Protein AF-A0A2K3LRT1-F1 (afdb_monomer)

Solvent-accessible surface area (backbone atoms only — not comparable to full-atom values): 10520 Å² total; per-residue (Å²): 137,84,82,77,76,70,97,59,92,71,83,80,50,73,68,57,49,50,62,68,45,43,67,58,52,55,54,30,53,80,69,75,42,9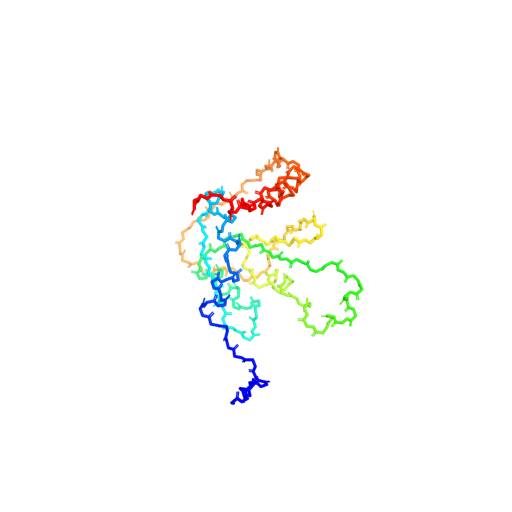2,79,84,88,84,86,86,88,65,93,52,62,43,57,56,53,35,52,53,31,61,81,65,68,54,45,75,46,79,44,84,44,90,84,54,75,83,55,37,81,81,36,69,87,76,70,78,39,55,73,64,44,32,38,48,55,27,31,54,82,28,40,40,34,39,39,36,96,94,41,78,45,83,41,77,20,70,18,61,77,72,84,79,76,85,79,81,93,76,88,82,75,90,76,87,76,78,80,91,69,60,70,65,59,56,53,51,51,56,58,52,57,68,68,73,77,80,78,80,81,84,87,83,88,84,134

Mean predicted 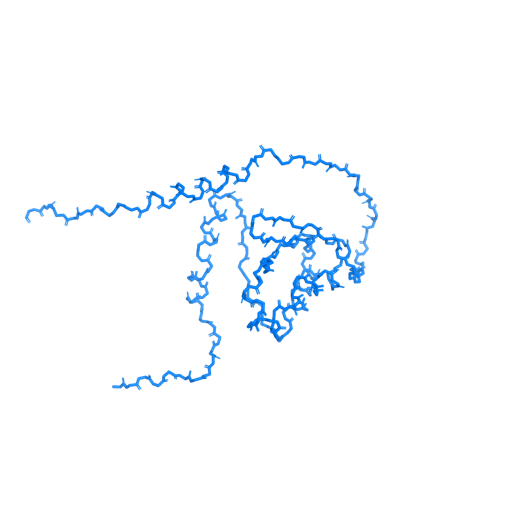aligned error: 16.05 Å

InterPro domains:
  IPR051348 U-box domain-containing ubiquitin ligases [PTHR45647] (5-133)

Radius of gyration: 21.47 Å; Cα contacts (8 Å, |Δi|>4): 119; chains: 1; bounding box: 54×38×71 Å

Organism: Trifolium pratense (NCBI:txid57577)

Structure (mmCIF, N/CA/C/O backbone):
data_AF-A0A2K3LRT1-F1
#
_entry.id   AF-A0A2K3LRT1-F1
#
loop_
_atom_site.group_PDB
_atom_site.id
_atom_site.type_symbol
_atom_site.label_atom_id
_atom_site.label_alt_id
_atom_site.label_comp_id
_atom_site.label_asym_id
_atom_site.label_entity_id
_atom_site.label_seq_id
_atom_site.pdbx_PDB_ins_code
_atom_site.Cartn_x
_atom_site.Cartn_y
_atom_site.Cartn_z
_atom_site.occupancy
_atom_site.B_iso_or_equiv
_atom_site.auth_seq_id
_atom_site.auth_comp_id
_atom_site.auth_asym_id
_atom_site.auth_atom_id
_atom_site.pdbx_PDB_model_num
ATOM 1 N N . ASP A 1 1 ? 31.683 -10.758 27.774 1.00 40.06 1 ASP A N 1
ATOM 2 C CA . ASP A 1 1 ? 31.024 -11.383 26.615 1.00 40.06 1 ASP A CA 1
ATOM 3 C C . ASP A 1 1 ? 30.644 -10.313 25.614 1.00 40.06 1 ASP A C 1
ATOM 5 O O . ASP A 1 1 ? 29.822 -9.454 25.905 1.00 40.06 1 ASP A O 1
ATOM 9 N N . HIS A 1 2 ? 31.391 -10.261 24.514 1.00 51.78 2 HIS A N 1
ATOM 10 C CA . HIS A 1 2 ? 31.220 -9.284 23.445 1.00 51.78 2 HIS A CA 1
ATOM 11 C C . HIS A 1 2 ? 30.291 -9.943 22.421 1.00 51.78 2 HIS A C 1
ATOM 13 O O . HIS A 1 2 ? 30.719 -10.837 21.699 1.00 51.78 2 HIS A O 1
ATOM 19 N N . GLU A 1 3 ? 29.009 -9.583 22.435 1.00 56.25 3 GLU A N 1
ATOM 20 C CA . GLU A 1 3 ? 28.026 -10.084 21.470 1.00 56.25 3 GLU A CA 1
ATOM 21 C C . GLU A 1 3 ? 28.428 -9.610 20.064 1.00 56.25 3 GLU A C 1
ATOM 23 O O . GLU A 1 3 ? 28.335 -8.424 19.730 1.00 56.25 3 GLU A O 1
ATOM 28 N N . ASP A 1 4 ? 28.939 -10.538 19.254 1.00 56.34 4 ASP A N 1
ATOM 29 C CA . ASP A 1 4 ? 29.194 -10.338 17.833 1.00 56.34 4 ASP A CA 1
ATOM 30 C C . ASP A 1 4 ? 27.856 -10.126 17.122 1.00 56.34 4 ASP A C 1
ATOM 32 O O . ASP A 1 4 ? 27.127 -11.072 16.830 1.00 56.34 4 ASP A O 1
ATOM 36 N N . VAL A 1 5 ? 27.522 -8.868 16.827 1.00 63.41 5 VAL A N 1
ATOM 37 C CA . VAL A 1 5 ? 26.361 -8.526 15.998 1.00 63.41 5 VAL A CA 1
ATOM 38 C C . VAL A 1 5 ? 26.582 -9.116 14.596 1.00 63.41 5 VAL A C 1
ATOM 40 O O . VAL A 1 5 ? 27.504 -8.681 13.894 1.00 63.41 5 VAL A O 1
ATOM 43 N N . PRO A 1 6 ? 25.763 -10.082 14.137 1.00 58.28 6 PRO A N 1
ATOM 44 C CA . PRO A 1 6 ? 25.947 -10.686 12.825 1.00 58.28 6 PRO A CA 1
ATOM 45 C C . PRO A 1 6 ? 25.801 -9.635 11.717 1.00 58.28 6 PRO A C 1
ATOM 47 O O . PRO A 1 6 ? 24.809 -8.912 11.650 1.00 58.28 6 PRO A O 1
ATOM 50 N N . LYS A 1 7 ? 26.770 -9.575 10.793 1.00 61.09 7 LYS A N 1
ATOM 51 C CA . LYS A 1 7 ? 26.788 -8.665 9.622 1.00 61.09 7 LYS A CA 1
ATOM 52 C C . LYS A 1 7 ? 25.752 -9.023 8.539 1.00 61.09 7 LYS A C 1
ATOM 54 O O . LYS A 1 7 ? 25.847 -8.556 7.403 1.00 61.09 7 LYS A O 1
ATOM 59 N N . HIS A 1 8 ? 24.789 -9.882 8.854 1.00 62.66 8 HIS A N 1
ATOM 60 C CA . HIS A 1 8 ? 23.740 -10.340 7.950 1.00 62.66 8 HIS A CA 1
ATOM 61 C C . HIS A 1 8 ? 22.397 -9.915 8.536 1.00 62.66 8 HIS A C 1
ATOM 63 O O . HIS A 1 8 ? 22.124 -10.171 9.706 1.00 62.66 8 HIS A O 1
ATOM 69 N N . GLY A 1 9 ? 21.582 -9.217 7.741 1.00 66.69 9 GLY A N 1
ATOM 70 C CA . GLY A 1 9 ? 20.266 -8.767 8.186 1.00 66.69 9 GLY A CA 1
ATOM 71 C C . GLY A 1 9 ? 19.408 -9.968 8.578 1.00 66.69 9 GLY A C 1
ATOM 72 O O . GLY A 1 9 ? 19.164 -10.839 7.746 1.00 66.69 9 GLY A O 1
ATOM 73 N N . ARG A 1 10 ? 18.971 -10.026 9.839 1.00 84.06 10 ARG A N 1
ATOM 74 C CA . ARG A 1 10 ? 17.957 -10.984 10.291 1.00 84.06 10 ARG A CA 1
ATOM 75 C C . ARG A 1 10 ? 16.555 -10.417 10.039 1.00 84.06 10 ARG A C 1
ATOM 77 O O . ARG A 1 10 ? 16.407 -9.192 10.046 1.00 84.06 10 ARG A O 1
ATOM 84 N N . PRO A 1 11 ? 15.527 -11.262 9.842 1.00 84.12 11 PRO A N 1
ATOM 85 C CA . PRO A 1 11 ? 14.152 -10.783 9.851 1.00 84.12 11 PRO A CA 1
ATOM 86 C C . PRO A 1 11 ? 13.841 -10.084 11.190 1.00 84.12 11 PRO A C 1
ATOM 88 O O . PRO A 1 11 ? 14.423 -10.445 12.227 1.00 84.12 11 PRO A O 1
ATOM 91 N N . PRO A 1 12 ? 12.966 -9.064 11.177 1.00 87.06 12 PRO A N 1
ATOM 92 C CA . PRO A 1 12 ? 12.591 -8.348 12.389 1.00 87.06 12 PRO A CA 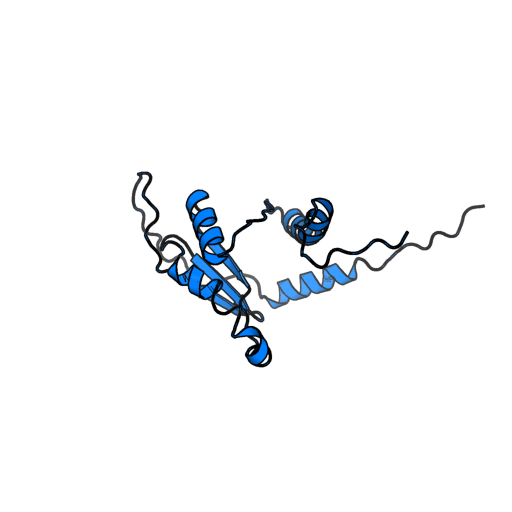1
ATOM 93 C C . PRO A 1 12 ? 11.866 -9.285 13.367 1.00 87.06 12 PRO A C 1
ATOM 95 O O . PRO A 1 12 ? 11.114 -10.165 12.944 1.00 87.06 12 PRO A O 1
ATOM 98 N N . THR A 1 13 ? 12.089 -9.110 14.672 1.00 92.19 13 THR A N 1
ATOM 99 C CA . THR A 1 13 ? 11.346 -9.853 15.700 1.00 92.19 13 THR A CA 1
ATOM 100 C C . THR A 1 13 ? 9.916 -9.333 15.816 1.00 92.19 13 THR A C 1
ATOM 102 O O . THR A 1 13 ? 9.575 -8.249 15.333 1.00 92.19 13 THR A O 1
ATOM 105 N N . GLN A 1 14 ? 9.062 -10.094 16.497 1.00 90.94 14 GLN A N 1
ATOM 106 C CA . GLN A 1 14 ? 7.684 -9.686 16.749 1.00 90.94 14 GLN A CA 1
ATOM 107 C C . GLN A 1 14 ? 7.608 -8.388 17.570 1.00 90.94 14 GLN A C 1
ATOM 109 O O . GLN A 1 14 ? 6.750 -7.549 17.310 1.00 90.94 14 GLN A O 1
ATOM 114 N N . GLU A 1 15 ? 8.521 -8.187 18.519 1.00 94.31 15 GLU A N 1
ATOM 115 C CA . GLU A 1 15 ? 8.604 -6.974 19.335 1.00 94.31 15 GLU A CA 1
ATOM 116 C C . GLU A 1 15 ? 9.001 -5.766 18.485 1.00 94.31 15 GLU A C 1
ATOM 118 O O . GLU A 1 15 ? 8.399 -4.700 18.614 1.00 94.31 15 GLU A O 1
ATOM 123 N N . GLU A 1 16 ? 9.971 -5.935 17.581 1.00 93.94 16 GLU A N 1
ATOM 124 C CA . GLU A 1 16 ? 10.398 -4.887 16.647 1.00 93.94 16 GLU A CA 1
ATOM 125 C C . GLU A 1 16 ? 9.246 -4.475 15.721 1.00 93.94 16 GLU A C 1
ATOM 127 O O . GLU A 1 16 ? 8.984 -3.283 15.546 1.00 93.94 16 GLU A O 1
ATOM 132 N N . LEU A 1 17 ? 8.502 -5.450 15.187 1.00 93.44 17 LEU A N 1
ATOM 133 C CA . LEU A 1 17 ? 7.313 -5.195 14.371 1.00 93.44 17 LEU A CA 1
ATOM 134 C C . LEU A 1 17 ? 6.198 -4.519 15.173 1.00 93.44 17 LEU A C 1
ATOM 136 O O . LEU A 1 17 ? 5.591 -3.562 14.692 1.00 93.44 17 LEU A O 1
ATOM 140 N N . HIS A 1 18 ? 5.957 -4.961 16.408 1.00 94.19 18 HIS A N 1
ATOM 141 C CA . HIS A 1 18 ? 4.955 -4.350 17.274 1.00 94.19 18 HIS A CA 1
ATOM 142 C C . HIS A 1 18 ? 5.278 -2.876 17.540 1.00 94.19 18 HIS A C 1
ATOM 144 O O . HIS A 1 18 ? 4.397 -2.025 17.432 1.00 94.19 18 HIS A O 1
ATOM 150 N N . GLN A 1 19 ? 6.540 -2.547 17.839 1.00 95.75 19 GLN A N 1
ATOM 151 C CA . GLN A 1 19 ? 6.965 -1.155 18.022 1.00 95.75 19 GLN A CA 1
ATOM 152 C C . GLN A 1 19 ? 6.856 -0.343 16.727 1.00 95.75 19 GLN A C 1
ATOM 154 O O . GLN A 1 19 ? 6.447 0.817 16.766 1.00 95.75 19 GLN A O 1
ATOM 159 N N . PHE A 1 20 ? 7.164 -0.951 15.579 1.00 94.31 20 PHE A N 1
ATOM 160 C CA . PHE A 1 20 ? 7.040 -0.303 14.276 1.00 94.31 20 PHE A CA 1
ATOM 161 C C . PHE A 1 20 ? 5.589 0.078 13.947 1.00 94.31 20 PHE A C 1
ATOM 163 O O . PHE A 1 20 ? 5.330 1.201 13.510 1.00 94.31 20 PHE A O 1
ATOM 170 N N . PHE A 1 21 ? 4.630 -0.824 14.182 1.00 96.12 21 PHE A N 1
ATOM 171 C CA . PHE A 1 21 ? 3.224 -0.582 13.852 1.00 96.12 21 PHE A CA 1
ATOM 172 C C . PHE A 1 21 ? 2.447 0.209 14.915 1.00 96.12 21 PHE A C 1
ATOM 174 O O . PHE A 1 21 ? 1.419 0.821 14.599 1.00 96.12 21 PHE A O 1
ATOM 181 N N . LEU A 1 22 ? 2.951 0.280 16.153 1.00 96.19 22 LEU A N 1
ATOM 182 C CA . LEU A 1 22 ? 2.284 0.925 17.289 1.00 96.19 22 LEU A CA 1
ATOM 183 C C . LEU A 1 22 ? 1.741 2.345 16.999 1.00 96.19 22 LEU A C 1
ATOM 185 O O . LEU A 1 22 ? 0.581 2.609 17.344 1.00 96.19 22 LEU A O 1
ATOM 189 N N . PRO A 1 23 ? 2.485 3.264 16.343 1.00 96.12 23 PRO A N 1
ATOM 190 C CA . PRO A 1 23 ? 1.979 4.606 16.048 1.00 96.12 23 PRO A CA 1
ATOM 191 C C . PRO A 1 23 ? 0.777 4.596 15.093 1.00 96.12 23 PRO A C 1
ATOM 193 O O . PRO A 1 23 ? -0.162 5.381 15.266 1.00 96.12 23 PRO A O 1
ATOM 196 N N . PHE A 1 24 ? 0.782 3.692 14.109 1.00 95.19 24 PHE A N 1
ATOM 197 C CA . PHE A 1 24 ? -0.284 3.551 13.117 1.00 95.19 24 PHE A CA 1
ATOM 198 C C . PHE A 1 24 ? -1.538 2.949 13.744 1.00 95.19 24 PHE A C 1
ATOM 200 O O . PHE A 1 24 ? -2.626 3.494 13.561 1.00 95.19 24 PHE A O 1
ATOM 207 N N . ARG A 1 25 ? -1.386 1.913 14.578 1.00 95.56 25 ARG A N 1
ATOM 208 C CA . ARG A 1 25 ? -2.495 1.329 15.344 1.00 95.56 25 ARG A CA 1
ATOM 209 C C . ARG A 1 25 ? -3.178 2.371 16.220 1.00 95.56 25 ARG A C 1
ATOM 211 O O . ARG A 1 25 ? -4.399 2.500 16.195 1.00 95.56 25 ARG A O 1
ATOM 218 N N . GLY A 1 26 ? -2.391 3.167 16.948 1.00 96.44 26 GLY A N 1
ATOM 219 C CA . GLY A 1 26 ? -2.919 4.259 17.762 1.00 96.44 26 GLY A CA 1
ATOM 220 C C . GLY A 1 26 ? -3.671 5.304 16.931 1.00 96.44 26 GLY A C 1
ATOM 221 O O . GLY A 1 26 ? -4.729 5.777 17.344 1.00 96.44 26 GLY A O 1
ATOM 222 N N . PHE A 1 27 ? -3.154 5.663 15.752 1.00 96.31 27 PHE A N 1
ATOM 223 C CA . PHE A 1 27 ? -3.826 6.591 14.842 1.00 96.31 27 PHE A CA 1
ATOM 224 C C . PHE A 1 27 ? -5.160 6.039 14.321 1.00 96.31 27 PHE A C 1
ATOM 226 O O . PHE A 1 27 ? -6.175 6.733 14.421 1.00 96.31 27 PHE A O 1
ATOM 233 N N . CYS A 1 28 ? -5.172 4.803 13.818 1.00 96.06 28 CYS A N 1
ATOM 234 C CA . CYS A 1 28 ? -6.366 4.145 13.292 1.00 96.06 28 CYS A CA 1
ATOM 235 C C . CYS A 1 28 ? -7.435 3.957 14.375 1.00 96.06 28 CYS A C 1
ATOM 237 O O . CYS A 1 28 ? -8.577 4.372 14.175 1.00 96.06 28 CYS A O 1
ATOM 239 N N . ALA A 1 29 ? -7.056 3.463 15.558 1.00 96.50 29 ALA A N 1
ATOM 240 C CA . ALA A 1 29 ? -7.979 3.252 16.673 1.00 96.50 29 ALA A CA 1
ATOM 241 C C . ALA A 1 29 ? -8.680 4.552 17.104 1.00 96.50 29 ALA A C 1
ATOM 243 O O . ALA A 1 29 ? -9.900 4.581 17.253 1.00 96.50 29 ALA A O 1
ATOM 244 N N . ARG A 1 30 ? -7.944 5.671 17.209 1.00 97.44 30 ARG A N 1
ATOM 245 C CA . ARG A 1 30 ? -8.529 6.991 17.533 1.00 97.44 30 ARG A CA 1
ATOM 246 C C . ARG A 1 30 ? -9.504 7.509 16.475 1.00 97.44 30 ARG A C 1
ATOM 248 O O . ARG A 1 30 ? -10.283 8.416 16.757 1.00 97.44 30 ARG A O 1
ATOM 255 N N . LYS A 1 31 ? -9.430 6.993 15.250 1.00 96.56 31 LYS A N 1
ATOM 256 C CA . LYS A 1 31 ? -10.335 7.334 14.148 1.00 96.56 31 LYS A CA 1
ATOM 257 C C . LYS A 1 31 ? -11.447 6.303 13.945 1.00 96.56 31 LYS A C 1
ATOM 259 O O . LYS A 1 31 ? -12.232 6.483 13.023 1.00 96.56 31 LYS A O 1
ATOM 264 N N . GLY A 1 32 ? -11.527 5.266 14.785 1.00 96.69 32 GLY A N 1
ATOM 265 C CA . GLY A 1 32 ? -12.483 4.169 14.614 1.00 96.69 32 GLY A CA 1
ATOM 266 C C . GLY A 1 32 ? -12.223 3.343 13.352 1.00 96.69 32 GLY A C 1
ATOM 267 O O . GLY A 1 32 ? -13.155 2.786 12.786 1.00 96.69 32 GLY A O 1
ATOM 268 N N . ILE A 1 33 ? -10.976 3.316 12.876 1.00 96.25 33 ILE A N 1
ATOM 269 C CA . ILE A 1 33 ? -10.566 2.562 11.691 1.00 96.25 33 ILE A CA 1
ATOM 270 C C . ILE A 1 33 ? -10.063 1.195 12.148 1.00 96.25 33 ILE A C 1
ATOM 272 O O . ILE A 1 33 ? -9.110 1.118 12.928 1.00 96.25 33 ILE A O 1
ATOM 276 N N . GLU A 1 34 ? -10.667 0.130 11.627 1.00 95.44 34 GLU A N 1
ATOM 277 C CA . GLU A 1 34 ? -10.136 -1.224 11.758 1.00 95.44 34 GLU A CA 1
ATOM 278 C C . GLU A 1 34 ? -8.875 -1.356 10.893 1.00 95.44 34 GLU A C 1
ATOM 280 O O . GLU A 1 34 ? -8.904 -1.124 9.684 1.00 95.44 34 GLU A O 1
ATOM 285 N N . ALA A 1 35 ? -7.746 -1.672 11.526 1.00 93.81 35 ALA A N 1
ATOM 286 C CA . ALA A 1 35 ? -6.453 -1.783 10.864 1.00 93.81 35 ALA A CA 1
ATOM 287 C C . ALA A 1 35 ? -5.881 -3.187 11.054 1.00 93.81 35 ALA A C 1
ATOM 289 O O . ALA A 1 35 ? -5.814 -3.690 12.175 1.00 93.81 35 ALA A O 1
ATOM 290 N N . LYS A 1 36 ? -5.425 -3.786 9.951 1.00 94.19 36 LYS A N 1
ATOM 291 C CA . LYS A 1 36 ? -4.713 -5.064 9.933 1.00 94.19 36 LYS A CA 1
ATOM 292 C C . LYS A 1 36 ? -3.256 -4.819 9.554 1.00 94.19 36 LYS A C 1
ATOM 294 O O . LYS A 1 36 ? -2.972 -4.277 8.488 1.00 94.19 36 LYS A O 1
ATOM 299 N N . GLU A 1 37 ? -2.346 -5.207 10.437 1.00 93.69 37 GLU A N 1
ATOM 300 C CA . GLU A 1 37 ? -0.899 -5.139 10.219 1.00 93.69 37 GLU A CA 1
ATOM 301 C C . GLU A 1 37 ? -0.449 -6.358 9.398 1.00 93.69 37 GLU A C 1
ATOM 303 O O . GLU A 1 37 ? -0.924 -7.473 9.622 1.00 93.69 37 GLU A O 1
ATOM 308 N N . LEU A 1 38 ? 0.448 -6.157 8.429 1.00 92.81 38 LEU A N 1
ATOM 309 C CA . LEU A 1 38 ? 0.932 -7.220 7.548 1.00 92.81 38 LEU A CA 1
ATOM 310 C C . LEU A 1 38 ? 2.389 -6.978 7.146 1.00 92.81 38 LEU A C 1
ATOM 312 O O . LEU A 1 38 ? 2.773 -5.851 6.831 1.00 92.81 38 LEU A O 1
ATOM 316 N N . VAL A 1 39 ? 3.174 -8.056 7.101 1.00 92.25 39 VAL A N 1
ATOM 317 C CA . VAL A 1 39 ? 4.541 -8.072 6.566 1.00 92.25 39 VAL A CA 1
ATOM 318 C C . VAL A 1 39 ? 4.626 -9.140 5.481 1.00 92.25 39 VAL A C 1
ATOM 320 O O . VAL A 1 39 ? 4.537 -10.333 5.767 1.00 92.25 39 VAL A O 1
ATOM 323 N N . LEU A 1 40 ? 4.792 -8.702 4.235 1.00 91.44 40 LEU A N 1
ATOM 324 C CA . LEU A 1 40 ? 4.982 -9.578 3.082 1.00 91.44 40 LEU A CA 1
ATOM 325 C C . LEU A 1 40 ? 6.480 -9.779 2.847 1.00 91.44 40 LEU A C 1
ATOM 327 O O . LEU A 1 40 ? 7.228 -8.806 2.740 1.00 91.44 40 LEU A O 1
ATOM 331 N N . HIS A 1 41 ? 6.907 -11.036 2.784 1.00 88.94 41 HIS A N 1
ATOM 332 C CA . HIS A 1 41 ? 8.289 -11.403 2.496 1.00 88.94 41 HIS A CA 1
ATOM 333 C C . HIS A 1 41 ? 8.387 -11.815 1.034 1.00 88.94 41 HIS A C 1
ATOM 335 O O . HIS A 1 41 ? 7.916 -12.887 0.673 1.00 88.94 41 HIS A O 1
ATOM 341 N N . ASP A 1 42 ? 8.998 -10.968 0.212 1.00 87.94 42 ASP A N 1
ATOM 342 C CA . ASP A 1 42 ? 9.224 -11.261 -1.199 1.00 87.94 42 ASP A CA 1
ATOM 343 C C . ASP A 1 42 ? 10.465 -10.523 -1.716 1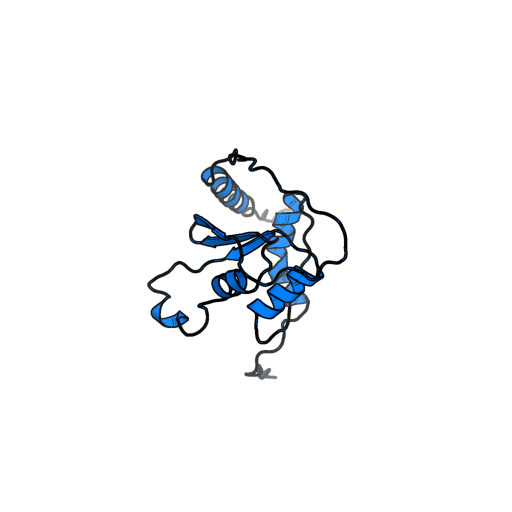.00 87.94 42 ASP A C 1
ATOM 345 O O . ASP A 1 42 ? 10.913 -9.527 -1.138 1.00 87.94 42 ASP A O 1
ATOM 349 N N . ILE A 1 43 ? 11.022 -11.031 -2.810 1.00 87.25 43 ILE A N 1
ATOM 350 C CA . ILE A 1 43 ? 12.108 -10.406 -3.560 1.00 87.25 43 ILE A CA 1
ATOM 351 C C . ILE A 1 43 ? 11.552 -9.247 -4.399 1.00 87.25 43 ILE A C 1
ATOM 353 O O . ILE A 1 43 ? 12.200 -8.202 -4.500 1.00 87.25 43 ILE A O 1
ATOM 357 N N . ASP A 1 44 ? 10.352 -9.405 -4.968 1.00 88.19 44 ASP A N 1
ATOM 358 C CA . ASP A 1 44 ? 9.699 -8.417 -5.819 1.00 88.19 44 ASP A CA 1
ATO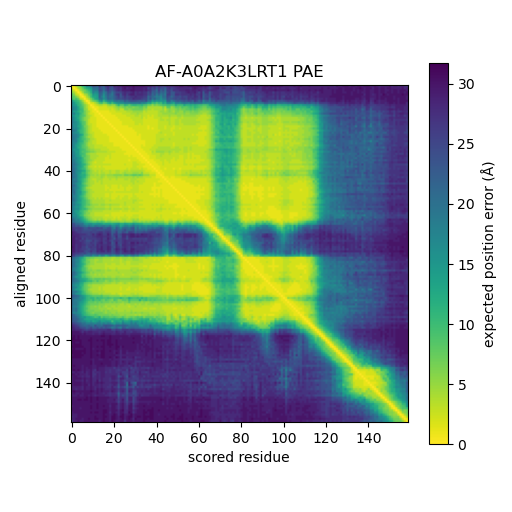M 359 C C . ASP A 1 44 ? 8.477 -7.785 -5.139 1.00 88.19 44 ASP A C 1
ATOM 361 O O . ASP A 1 44 ? 7.336 -8.235 -5.245 1.00 88.19 44 ASP A O 1
ATOM 365 N N . VAL A 1 45 ? 8.734 -6.670 -4.453 1.00 89.81 45 VAL A N 1
ATOM 366 C CA . VAL A 1 45 ? 7.735 -5.877 -3.719 1.00 89.81 45 VAL A CA 1
ATOM 367 C C . VAL A 1 45 ? 6.446 -5.591 -4.516 1.00 89.81 45 VAL A C 1
ATOM 369 O O . VAL A 1 45 ? 5.368 -5.830 -3.971 1.00 89.81 45 VAL A O 1
ATOM 372 N N . PRO A 1 46 ? 6.476 -5.046 -5.753 1.00 91.25 46 PRO A N 1
ATOM 373 C CA . PRO A 1 46 ? 5.250 -4.769 -6.502 1.00 91.25 46 PRO A CA 1
ATOM 374 C C . PRO A 1 46 ? 4.445 -6.025 -6.847 1.00 91.25 46 PRO A C 1
ATOM 376 O O . PRO A 1 46 ? 3.218 -5.937 -6.837 1.00 91.25 46 PRO A O 1
ATOM 379 N N . SER A 1 47 ? 5.090 -7.164 -7.114 1.00 92.69 47 SER A N 1
ATOM 380 C CA . SER A 1 47 ? 4.384 -8.422 -7.385 1.00 92.69 47 SER A CA 1
ATOM 381 C C . SER A 1 47 ? 3.692 -8.934 -6.126 1.00 92.69 47 SER A C 1
ATOM 383 O O . SER A 1 47 ? 2.474 -9.068 -6.132 1.00 92.69 47 SER A O 1
ATOM 385 N N . ALA A 1 48 ? 4.405 -9.028 -4.999 1.00 95.12 48 ALA A N 1
ATOM 386 C CA . ALA A 1 48 ? 3.809 -9.455 -3.729 1.00 95.12 48 ALA A CA 1
ATOM 387 C C . ALA A 1 48 ? 2.635 -8.569 -3.275 1.00 95.12 48 ALA A C 1
ATOM 389 O O . ALA A 1 48 ? 1.637 -9.055 -2.744 1.00 95.12 48 ALA A O 1
ATOM 390 N N . LEU A 1 49 ? 2.735 -7.253 -3.495 1.00 95.31 49 LEU A N 1
ATOM 391 C CA . LEU A 1 49 ? 1.627 -6.331 -3.242 1.00 95.31 49 LEU A CA 1
ATOM 392 C C . LEU A 1 49 ? 0.454 -6.556 -4.203 1.00 95.31 49 LEU A C 1
ATOM 394 O O . LEU A 1 49 ? -0.691 -6.456 -3.773 1.00 95.31 49 LEU A O 1
ATOM 398 N N . THR A 1 50 ? 0.726 -6.822 -5.483 1.00 95.06 50 THR A N 1
ATOM 399 C CA . THR A 1 50 ? -0.314 -7.083 -6.490 1.00 95.06 50 THR A CA 1
ATOM 400 C C . THR A 1 50 ? -1.076 -8.357 -6.150 1.00 95.06 50 THR A C 1
ATOM 402 O O . THR A 1 50 ? -2.300 -8.309 -6.082 1.00 95.06 50 THR A O 1
ATOM 405 N N . ASP A 1 51 ? -0.367 -9.442 -5.847 1.00 94.94 51 ASP A N 1
ATOM 406 C CA . ASP A 1 51 ? -0.962 -10.734 -5.501 1.00 94.94 51 ASP A CA 1
ATOM 407 C C . ASP A 1 51 ? -1.833 -10.609 -4.249 1.00 94.94 51 ASP A C 1
ATOM 409 O O . ASP A 1 51 ? -3.011 -10.955 -4.269 1.00 94.94 51 ASP A O 1
ATOM 413 N N . TYR A 1 52 ? -1.317 -9.972 -3.190 1.00 96.12 52 TYR A N 1
ATOM 414 C CA . TYR A 1 52 ? -2.108 -9.737 -1.982 1.00 96.12 52 TYR A CA 1
ATOM 415 C C . TYR A 1 52 ? -3.362 -8.891 -2.253 1.00 96.12 52 TYR A C 1
ATOM 417 O O . TYR A 1 52 ? -4.428 -9.161 -1.697 1.00 96.12 52 TYR A O 1
ATOM 425 N N . VAL A 1 53 ? -3.258 -7.858 -3.094 1.00 95.44 53 VAL A N 1
ATOM 426 C CA . VAL A 1 53 ? -4.402 -7.014 -3.469 1.00 95.44 53 VAL A CA 1
ATOM 427 C C . VAL A 1 53 ? -5.456 -7.815 -4.227 1.00 95.44 53 VAL A C 1
ATOM 429 O O . VAL A 1 53 ? -6.641 -7.659 -3.932 1.00 95.44 53 VAL A O 1
ATOM 432 N N . VAL A 1 54 ? -5.037 -8.663 -5.165 1.00 94.31 54 VAL A N 1
ATOM 433 C CA . VAL A 1 54 ? -5.926 -9.522 -5.955 1.00 94.31 54 VAL A CA 1
ATOM 434 C C . VAL A 1 54 ? -6.613 -10.550 -5.057 1.00 94.31 54 VAL A C 1
ATOM 436 O O . VAL A 1 54 ? -7.842 -10.587 -5.016 1.00 94.31 54 VAL A O 1
ATOM 439 N N . ASP A 1 55 ? -5.847 -11.290 -4.257 1.00 95.12 55 ASP A N 1
ATOM 440 C CA . ASP A 1 55 ? -6.352 -12.360 -3.387 1.00 95.12 55 ASP A CA 1
ATOM 441 C C . ASP A 1 55 ? -7.340 -11.856 -2.326 1.00 95.12 55 ASP A C 1
ATOM 443 O O . ASP A 1 55 ? -8.227 -12.584 -1.886 1.00 95.12 55 ASP A O 1
ATOM 447 N N . ASN A 1 56 ? -7.202 -10.592 -1.911 1.00 94.75 56 ASN A N 1
ATOM 448 C CA . ASN A 1 56 ? -8.056 -9.968 -0.899 1.00 94.75 56 ASN A CA 1
ATOM 449 C C . ASN A 1 56 ? -9.062 -8.971 -1.494 1.00 94.75 56 ASN A C 1
ATOM 451 O O . ASN A 1 56 ? -9.734 -8.270 -0.739 1.00 94.75 56 ASN A O 1
ATOM 455 N N . SER A 1 57 ? -9.167 -8.886 -2.826 1.00 94.38 57 SER A N 1
ATOM 456 C CA . SER A 1 57 ? -10.098 -7.992 -3.530 1.00 94.38 57 SER A CA 1
ATOM 457 C C . SER A 1 57 ? -10.010 -6.524 -3.075 1.00 94.38 57 SER A C 1
ATOM 459 O O . SER A 1 57 ? -11.018 -5.857 -2.843 1.00 94.38 57 SER A O 1
ATOM 461 N N . ILE A 1 58 ? -8.794 -5.992 -2.922 1.00 94.69 58 ILE A N 1
ATOM 462 C CA . ILE A 1 58 ? -8.574 -4.623 -2.434 1.00 94.69 58 ILE A CA 1
ATOM 463 C C . ILE A 1 58 ? -8.745 -3.610 -3.577 1.00 94.69 58 ILE A C 1
ATOM 465 O O . ILE A 1 58 ? -7.906 -3.491 -4.465 1.00 94.69 58 ILE A O 1
ATOM 469 N N . ASN A 1 59 ? -9.798 -2.792 -3.530 1.00 94.62 59 ASN A N 1
ATOM 470 C CA . ASN A 1 59 ? -10.073 -1.818 -4.597 1.00 94.62 59 ASN A CA 1
ATOM 471 C C . ASN A 1 59 ? -9.223 -0.543 -4.533 1.00 94.62 59 ASN A C 1
ATOM 473 O O . ASN A 1 59 ? -9.011 0.098 -5.557 1.00 94.62 59 ASN A O 1
ATOM 477 N N . ASN A 1 60 ? -8.775 -0.113 -3.353 1.00 95.62 60 ASN A N 1
ATOM 478 C CA . ASN A 1 60 ? -8.093 1.173 -3.187 1.00 95.62 60 ASN A CA 1
ATOM 479 C C . ASN A 1 60 ? -6.717 0.955 -2.570 1.00 95.62 60 ASN A C 1
ATOM 481 O O . ASN A 1 60 ? -6.608 0.514 -1.428 1.00 95.62 60 ASN A O 1
ATOM 485 N N . VAL A 1 61 ? -5.670 1.303 -3.313 1.00 95.69 61 VAL A N 1
ATOM 486 C CA . VAL A 1 61 ? -4.281 1.150 -2.876 1.00 95.69 61 VAL A CA 1
ATOM 487 C C . VAL A 1 61 ? -3.665 2.530 -2.722 1.00 95.69 61 VAL A C 1
ATOM 489 O O . VAL A 1 61 ? -3.721 3.349 -3.636 1.00 95.69 61 VAL A O 1
ATOM 492 N N . VAL A 1 62 ? -3.059 2.803 -1.569 1.00 94.44 62 VAL A N 1
ATOM 493 C CA . VAL A 1 62 ? -2.386 4.077 -1.292 1.00 94.44 62 VAL A CA 1
ATOM 494 C C . VAL A 1 62 ? -0.910 3.814 -1.038 1.00 94.44 62 VAL A C 1
ATOM 496 O O . VAL A 1 62 ? -0.564 3.022 -0.168 1.00 94.44 62 VAL A O 1
ATOM 499 N N . VAL A 1 63 ? -0.034 4.501 -1.769 1.00 92.19 63 VAL A N 1
ATOM 500 C CA . VAL A 1 63 ? 1.420 4.387 -1.606 1.00 92.19 63 VAL A CA 1
ATOM 501 C C . VAL A 1 63 ? 2.090 5.752 -1.504 1.00 92.19 63 VAL A C 1
ATOM 503 O O . VAL A 1 63 ? 1.655 6.748 -2.090 1.00 92.19 63 VAL A O 1
ATOM 506 N N . GLY A 1 64 ? 3.194 5.799 -0.763 1.00 87.19 64 GLY A N 1
ATOM 507 C CA . GLY A 1 64 ? 4.069 6.965 -0.732 1.00 87.19 64 GLY A CA 1
ATOM 508 C C . GLY A 1 64 ? 4.859 7.095 -2.036 1.00 87.19 64 GLY A C 1
ATOM 509 O O . GLY A 1 64 ? 5.498 6.148 -2.487 1.00 87.19 64 GLY A O 1
ATOM 510 N N . GLY A 1 65 ? 4.841 8.279 -2.640 1.00 79.19 65 GLY A N 1
ATOM 511 C CA . GLY A 1 65 ? 5.665 8.631 -3.792 1.00 79.19 65 GLY A CA 1
ATOM 512 C C . GLY A 1 65 ? 6.922 9.397 -3.383 1.00 79.19 65 GLY A C 1
ATOM 513 O O . GLY A 1 65 ? 6.887 10.257 -2.498 1.00 79.19 65 GLY A O 1
ATOM 514 N N . CYS A 1 66 ? 8.036 9.158 -4.074 1.00 67.56 66 CYS A N 1
ATOM 515 C CA . CYS A 1 66 ? 9.252 9.954 -3.908 1.00 67.56 66 CYS A CA 1
ATOM 516 C C . CYS A 1 66 ? 9.254 11.145 -4.885 1.00 67.56 66 CYS A C 1
ATOM 518 O O . CYS A 1 66 ? 9.128 10.954 -6.091 1.00 67.56 66 CYS A O 1
ATOM 520 N N . ALA A 1 67 ? 9.418 12.374 -4.381 1.00 56.09 67 ALA A N 1
ATOM 521 C CA . ALA A 1 67 ? 9.413 13.605 -5.190 1.00 56.09 67 ALA A CA 1
ATOM 522 C C . ALA A 1 67 ? 10.662 14.486 -4.984 1.00 56.09 67 ALA A C 1
ATOM 524 O O . ALA A 1 67 ? 10.579 15.715 -5.069 1.00 56.09 67 ALA A O 1
ATOM 525 N N . SER A 1 68 ? 11.816 13.912 -4.624 1.00 51.47 68 SER A N 1
ATOM 526 C CA . SER A 1 68 ? 13.051 14.684 -4.403 1.00 51.47 68 SER A CA 1
ATOM 527 C C . SER A 1 68 ? 14.045 14.548 -5.568 1.00 51.47 68 SER A C 1
ATOM 529 O O . SER A 1 68 ? 14.520 13.442 -5.821 1.00 51.47 68 SER A O 1
ATOM 531 N N . PRO A 1 69 ? 14.420 15.656 -6.239 1.00 47.81 69 PRO A N 1
ATOM 532 C CA . PRO A 1 69 ? 15.482 15.672 -7.250 1.00 47.81 69 PRO A CA 1
ATOM 533 C C . PRO A 1 69 ? 16.886 15.449 -6.668 1.00 47.81 69 PRO A C 1
ATOM 535 O O . PRO A 1 69 ? 17.731 14.867 -7.333 1.00 47.81 69 PRO A O 1
ATOM 538 N N . TRP A 1 70 ? 17.142 15.863 -5.420 1.00 47.75 70 TRP A N 1
ATOM 539 C CA . TRP A 1 70 ? 18.470 15.747 -4.789 1.00 47.75 70 TRP A CA 1
ATOM 540 C C . TRP A 1 70 ? 18.760 14.326 -4.279 1.00 47.75 70 TRP A C 1
ATOM 542 O O . TRP A 1 70 ? 19.894 13.864 -4.282 1.00 47.75 70 TRP A O 1
ATOM 552 N N . SER A 1 71 ? 17.707 13.585 -3.919 1.00 48.41 71 SER A N 1
ATOM 553 C CA . SER A 1 71 ? 17.772 12.140 -3.647 1.00 48.41 71 SER A CA 1
ATOM 554 C C . SER A 1 71 ? 17.740 11.303 -4.934 1.00 48.41 71 SER A C 1
ATOM 556 O O . SER A 1 71 ? 18.040 10.112 -4.896 1.00 48.41 71 SER A O 1
ATOM 558 N N . ALA A 1 72 ? 17.437 11.907 -6.092 1.00 47.31 72 ALA A N 1
ATOM 559 C CA . ALA A 1 72 ? 17.405 11.189 -7.358 1.00 47.31 72 ALA A CA 1
ATOM 560 C C . ALA A 1 72 ? 18.777 10.582 -7.683 1.00 47.31 72 ALA A C 1
ATOM 562 O O . ALA A 1 72 ? 18.841 9.425 -8.065 1.00 47.31 72 ALA A O 1
ATOM 563 N N . PHE A 1 73 ? 19.888 11.283 -7.450 1.00 48.44 73 PHE A N 1
ATOM 564 C CA . PHE A 1 73 ? 21.203 10.760 -7.836 1.00 48.44 73 PHE A CA 1
ATOM 565 C C . PHE A 1 73 ? 21.626 9.490 -7.065 1.00 48.44 73 PHE A C 1
ATOM 567 O O . PHE A 1 73 ? 22.284 8.630 -7.636 1.00 48.44 73 PHE A O 1
ATOM 574 N N . ILE A 1 74 ? 21.186 9.316 -5.811 1.00 49.72 74 ILE A N 1
ATOM 575 C CA . ILE A 1 74 ? 21.555 8.155 -4.971 1.00 49.72 74 ILE A CA 1
ATOM 576 C C . ILE A 1 74 ? 20.490 7.033 -5.006 1.00 49.72 74 ILE A C 1
ATOM 578 O O . ILE A 1 74 ? 20.786 5.886 -4.687 1.00 49.72 74 ILE A O 1
ATOM 582 N N . ARG A 1 75 ? 19.259 7.312 -5.466 1.00 48.97 75 ARG A N 1
ATOM 583 C CA . ARG A 1 75 ? 18.117 6.367 -5.441 1.00 48.97 75 ARG A CA 1
ATOM 584 C C . ARG A 1 75 ? 17.650 5.865 -6.818 1.00 48.97 75 ARG A C 1
ATOM 586 O O . ARG A 1 75 ? 16.888 4.897 -6.885 1.00 48.97 75 ARG A O 1
ATOM 593 N N . ARG A 1 76 ? 18.114 6.459 -7.928 1.00 44.31 76 ARG A N 1
ATOM 594 C CA . ARG A 1 76 ? 17.762 6.036 -9.309 1.00 44.31 76 ARG A CA 1
ATOM 595 C C . ARG A 1 76 ? 18.094 4.573 -9.627 1.00 44.31 76 ARG A C 1
ATOM 597 O O . ARG A 1 76 ? 17.545 4.055 -10.589 1.00 44.31 76 ARG A O 1
ATOM 604 N N . PHE A 1 77 ? 18.920 3.912 -8.817 1.00 47.16 77 PHE A N 1
ATOM 605 C CA . PHE A 1 77 ? 19.252 2.496 -8.973 1.00 47.16 77 PHE A CA 1
ATOM 606 C C . PHE A 1 77 ? 18.401 1.522 -8.135 1.00 47.16 77 PHE A C 1
ATOM 608 O O . PHE A 1 77 ? 18.560 0.322 -8.318 1.00 47.16 77 PHE A O 1
ATOM 615 N N . LYS A 1 78 ? 17.492 1.976 -7.249 1.00 44.22 78 LYS A N 1
ATOM 616 C CA . LYS A 1 78 ? 16.728 1.041 -6.387 1.00 44.22 78 LYS A CA 1
ATOM 617 C C . LYS A 1 78 ? 15.222 1.300 -6.235 1.00 44.22 78 LYS A C 1
ATOM 619 O O . LYS A 1 78 ? 14.492 0.373 -5.920 1.00 44.22 78 LYS A O 1
ATOM 624 N N . GLU A 1 79 ? 14.716 2.516 -6.454 1.00 45.88 79 GLU A N 1
ATOM 625 C CA . GLU A 1 79 ? 13.326 2.848 -6.059 1.00 45.88 79 GLU A CA 1
ATOM 626 C C . GLU A 1 79 ? 12.539 3.670 -7.095 1.00 45.88 79 GLU A C 1
ATOM 628 O O . GLU A 1 79 ? 11.614 4.420 -6.770 1.00 45.88 79 GLU A O 1
ATOM 633 N N . VAL A 1 80 ? 12.905 3.511 -8.361 1.00 50.34 80 VAL A N 1
ATOM 634 C CA . VAL A 1 80 ? 11.993 3.654 -9.499 1.00 50.34 80 VAL A CA 1
ATOM 635 C C . VAL A 1 80 ? 11.574 2.205 -9.760 1.00 50.34 80 VAL A C 1
ATOM 637 O O . VAL A 1 80 ? 12.335 1.444 -10.331 1.00 50.34 80 VAL A O 1
ATOM 640 N N . ASN A 1 81 ? 10.508 1.674 -9.166 1.00 70.31 81 ASN A N 1
ATOM 641 C CA . ASN A 1 81 ? 9.201 1.797 -9.790 1.00 70.31 81 ASN A CA 1
ATOM 642 C C . ASN A 1 81 ? 8.050 1.272 -8.916 1.00 70.31 81 ASN A C 1
ATOM 644 O O . ASN A 1 81 ? 7.018 1.071 -9.501 1.00 70.31 81 ASN A O 1
ATOM 648 N N . VAL A 1 82 ? 8.110 1.038 -7.594 1.00 85.00 82 VAL A N 1
ATOM 649 C CA . VAL A 1 82 ? 6.980 0.332 -6.912 1.00 85.00 82 VAL A CA 1
ATOM 650 C C . VAL A 1 82 ? 5.602 0.923 -7.261 1.00 85.00 82 VAL A C 1
ATOM 652 O O . VAL A 1 82 ? 4.751 0.204 -7.763 1.00 85.00 82 VAL A O 1
ATOM 655 N N . ALA A 1 83 ? 5.415 2.243 -7.157 1.00 88.12 83 ALA A N 1
ATOM 656 C CA . ALA A 1 83 ? 4.174 2.894 -7.596 1.00 88.12 83 ALA A CA 1
ATOM 657 C C . ALA A 1 83 ? 3.907 2.769 -9.115 1.00 88.12 83 ALA A C 1
ATOM 659 O O . ALA A 1 83 ? 2.779 2.517 -9.524 1.00 88.12 83 ALA A O 1
ATOM 660 N N . SER A 1 84 ? 4.929 2.929 -9.958 1.00 86.94 84 SER A N 1
ATOM 661 C CA . SER A 1 84 ? 4.814 2.808 -11.422 1.00 86.94 84 SER A CA 1
ATOM 662 C C . SER A 1 84 ? 4.589 1.368 -11.906 1.00 86.94 84 SER A C 1
ATOM 664 O O . SER A 1 84 ? 3.957 1.161 -12.934 1.00 86.94 84 SER A O 1
ATOM 666 N N . SER A 1 85 ? 5.132 0.383 -11.196 1.00 90.62 85 SER A N 1
ATOM 667 C CA . SER A 1 85 ? 4.976 -1.051 -11.410 1.00 90.62 85 SER A CA 1
ATOM 668 C C . SER A 1 85 ? 3.577 -1.446 -10.985 1.00 90.62 85 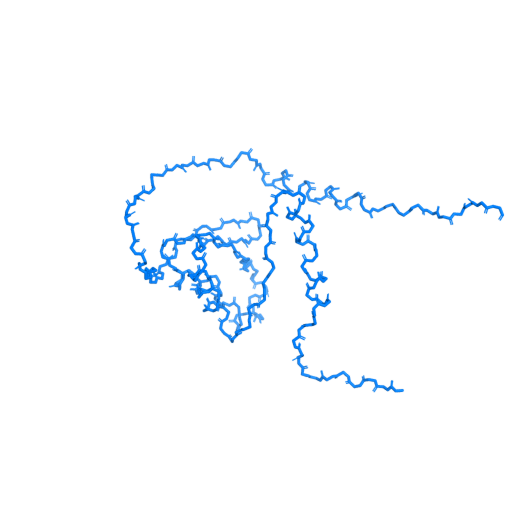SER A C 1
ATOM 670 O O . SER A 1 85 ? 2.868 -2.008 -11.801 1.00 90.62 85 SER A O 1
ATOM 672 N N . LEU A 1 86 ? 3.133 -1.018 -9.796 1.00 92.69 86 LEU A N 1
ATOM 673 C CA . LEU A 1 86 ? 1.750 -1.185 -9.346 1.00 92.69 86 LEU A CA 1
ATOM 674 C C . LEU A 1 86 ? 0.752 -0.559 -10.322 1.00 92.69 86 LEU A C 1
ATOM 676 O O . LEU A 1 86 ? -0.272 -1.157 -10.609 1.00 92.69 86 LEU A O 1
ATOM 680 N N . ALA A 1 87 ? 1.050 0.605 -10.902 1.00 91.56 87 ALA A N 1
ATOM 681 C CA . ALA A 1 87 ? 0.195 1.189 -11.936 1.00 91.56 87 ALA A CA 1
ATOM 682 C C . ALA A 1 87 ? 0.048 0.293 -13.184 1.00 91.56 87 ALA A C 1
ATOM 684 O O . ALA A 1 87 ? -0.951 0.398 -13.886 1.00 91.56 87 ALA A O 1
ATOM 685 N N . LYS A 1 88 ? 1.026 -0.574 -13.469 1.00 91.75 88 LYS A N 1
ATOM 686 C CA . LYS A 1 88 ? 1.007 -1.502 -14.608 1.00 91.75 88 LYS A CA 1
ATOM 687 C C . LYS A 1 88 ? 0.554 -2.915 -14.241 1.00 91.75 88 LYS A C 1
ATOM 689 O O . LYS A 1 88 ? 0.124 -3.628 -15.135 1.00 91.75 88 LYS A O 1
ATOM 694 N N . SER A 1 89 ? 0.713 -3.334 -12.987 1.00 92.50 89 SER A N 1
ATOM 695 C CA . SER A 1 89 ? 0.438 -4.701 -12.532 1.00 92.50 89 SER A CA 1
ATOM 696 C C . SER A 1 89 ? -0.891 -4.828 -11.802 1.00 92.50 89 SER A C 1
ATOM 698 O O . SER A 1 89 ? -1.519 -5.876 -11.893 1.00 92.50 89 SER A O 1
ATOM 700 N N . LEU A 1 90 ? -1.342 -3.777 -11.107 1.00 94.25 90 LEU A N 1
ATOM 701 C CA . LEU A 1 90 ? -2.621 -3.818 -10.413 1.00 94.25 90 LEU A CA 1
ATOM 702 C C . LEU A 1 90 ? -3.777 -3.927 -11.417 1.00 94.25 90 LEU A C 1
ATOM 704 O O . LEU A 1 90 ? -3.710 -3.327 -12.495 1.00 94.25 90 LEU A O 1
ATOM 708 N N . PRO A 1 91 ? -4.862 -4.618 -11.044 1.00 92.06 91 PRO A N 1
ATOM 709 C CA . PRO A 1 91 ? -6.034 -4.741 -11.896 1.00 92.06 91 PRO A CA 1
ATOM 710 C C . PRO A 1 91 ? -6.722 -3.408 -12.194 1.00 92.06 91 PRO A C 1
ATOM 712 O O . PRO A 1 91 ? -6.705 -2.478 -11.383 1.00 92.06 91 PRO A O 1
ATOM 715 N N . GLU A 1 92 ? -7.427 -3.335 -13.325 1.00 89.88 92 GLU A N 1
ATOM 716 C CA . GLU A 1 92 ? -8.183 -2.134 -13.715 1.00 89.88 92 GLU A CA 1
ATOM 717 C C . GLU A 1 92 ? -9.377 -1.809 -12.793 1.00 89.88 92 GLU A C 1
ATOM 719 O O . GLU A 1 92 ? -9.918 -0.697 -12.830 1.00 89.88 92 GLU A O 1
ATOM 724 N N . SER A 1 93 ? -9.822 -2.762 -11.969 1.00 88.88 93 SER A N 1
ATOM 725 C CA . SER A 1 93 ? -10.847 -2.544 -10.938 1.00 88.88 93 SER A CA 1
ATOM 726 C C . SER A 1 93 ? -10.315 -1.752 -9.737 1.00 88.88 93 SER A C 1
ATOM 728 O O . SER A 1 93 ? -11.102 -1.177 -8.979 1.00 88.88 93 SER A O 1
ATOM 730 N N . CYS A 1 94 ? -8.993 -1.684 -9.568 1.00 93.88 94 CYS A N 1
ATOM 731 C CA . CYS A 1 94 ? -8.359 -0.953 -8.486 1.00 93.88 94 CYS A CA 1
ATOM 732 C C . CYS A 1 94 ? -8.196 0.541 -8.818 1.00 93.88 94 CYS A C 1
ATOM 734 O O . CYS A 1 94 ? -8.201 0.982 -9.967 1.00 93.88 94 CYS A O 1
ATOM 736 N N . THR A 1 95 ? -7.990 1.347 -7.782 1.00 95.56 95 THR A N 1
ATOM 737 C CA . THR A 1 95 ? -7.534 2.733 -7.870 1.00 95.56 95 THR A CA 1
ATOM 738 C C . THR A 1 95 ? -6.257 2.878 -7.055 1.00 95.56 95 THR A C 1
ATOM 740 O O . THR A 1 95 ? -6.237 2.579 -5.860 1.00 95.56 95 THR A O 1
ATOM 743 N N . LEU A 1 96 ? -5.190 3.367 -7.690 1.00 95.00 96 LEU A N 1
ATOM 744 C CA . LEU A 1 96 ? -3.910 3.621 -7.037 1.00 95.00 96 LEU A CA 1
ATOM 745 C C . LEU A 1 96 ? -3.771 5.112 -6.706 1.00 95.00 96 LEU A C 1
ATOM 747 O O . LEU A 1 96 ? -3.870 5.973 -7.579 1.00 95.00 96 LEU A O 1
ATOM 751 N N . HIS A 1 97 ? -3.496 5.428 -5.445 1.00 94.19 97 HIS A N 1
ATOM 752 C CA . HIS A 1 97 ? -3.237 6.779 -4.963 1.00 94.19 97 HIS A CA 1
ATOM 753 C C . HIS A 1 97 ? -1.769 6.922 -4.571 1.00 94.19 97 HIS A C 1
ATOM 755 O O . HIS A 1 97 ? -1.295 6.269 -3.644 1.00 94.19 97 HIS A O 1
ATOM 761 N N . VAL A 1 98 ? -1.049 7.817 -5.243 1.00 91.56 98 VAL A N 1
ATOM 762 C CA . VAL A 1 98 ? 0.353 8.116 -4.941 1.00 91.56 98 VAL A CA 1
ATOM 763 C C . VAL A 1 98 ? 0.434 9.449 -4.208 1.00 91.56 98 VAL A C 1
ATOM 765 O O . VAL A 1 98 ? 0.111 10.498 -4.770 1.00 91.56 98 VAL A O 1
ATOM 768 N N . ILE A 1 99 ? 0.870 9.419 -2.948 1.00 89.31 99 ILE A N 1
ATOM 769 C CA . ILE A 1 99 ? 0.970 10.609 -2.096 1.00 89.31 99 ILE A CA 1
ATOM 770 C C . ILE A 1 99 ? 2.424 11.061 -2.005 1.00 89.31 99 ILE A C 1
ATOM 772 O O . ILE A 1 99 ? 3.286 10.313 -1.554 1.00 89.31 99 ILE A O 1
ATOM 776 N N . SER A 1 100 ? 2.715 12.304 -2.386 1.00 84.25 100 SER A N 1
ATOM 777 C CA . SER A 1 100 ? 4.054 12.877 -2.231 1.00 84.25 100 SER A CA 1
ATOM 778 C C . SER A 1 100 ? 4.014 14.371 -1.948 1.00 84.25 100 SER A C 1
ATOM 780 O O . SER A 1 100 ? 3.352 15.121 -2.661 1.00 84.25 100 SER A O 1
ATOM 782 N N . LYS A 1 101 ? 4.745 14.817 -0.914 1.00 82.12 101 LYS A N 1
ATOM 783 C CA . LYS A 1 101 ? 4.886 16.238 -0.529 1.00 82.12 101 LYS A CA 1
ATOM 784 C C . LYS A 1 101 ? 3.548 17.003 -0.517 1.00 82.12 101 LYS A C 1
ATOM 786 O O . LYS A 1 101 ? 3.436 18.083 -1.089 1.00 82.12 101 LYS A O 1
ATOM 791 N N . GLY A 1 102 ? 2.517 16.415 0.091 1.00 79.19 102 GLY A N 1
ATOM 792 C CA . GLY A 1 102 ? 1.186 17.027 0.201 1.00 79.19 102 GLY A CA 1
ATOM 793 C C . GLY A 1 102 ? 0.342 17.007 -1.080 1.00 79.19 102 GLY A C 1
ATOM 794 O O . GLY A 1 102 ? -0.751 17.563 -1.082 1.00 79.19 102 GLY A O 1
ATOM 795 N N . LYS A 1 103 ? 0.811 16.367 -2.158 1.00 83.75 103 LYS A N 1
ATOM 796 C CA . LYS A 1 103 ? 0.031 16.116 -3.376 1.00 83.75 103 LYS A CA 1
ATOM 797 C C . LYS A 1 103 ? -0.427 14.665 -3.424 1.00 83.75 103 LYS A C 1
ATOM 799 O O . LYS A 1 103 ? 0.335 13.769 -3.066 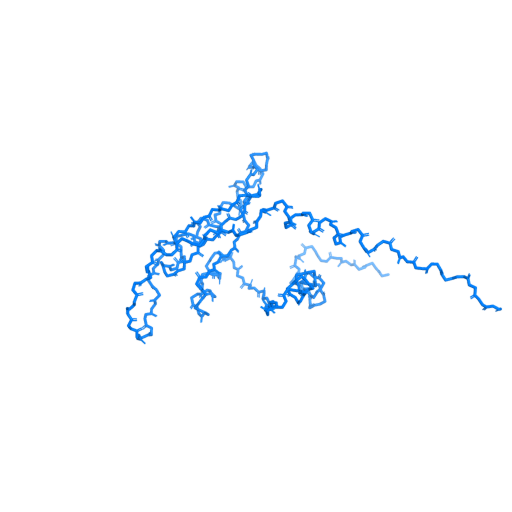1.00 83.75 103 LYS A O 1
ATOM 804 N N . VAL A 1 104 ? -1.642 14.452 -3.922 1.00 89.00 104 VAL A N 1
ATOM 805 C CA . VAL A 1 104 ? -2.209 13.125 -4.187 1.00 89.00 104 VAL A CA 1
ATOM 806 C C . VAL A 1 104 ? -2.403 12.985 -5.689 1.00 89.00 104 VAL A C 1
ATOM 808 O O . VAL A 1 104 ? -3.043 13.829 -6.310 1.00 89.00 104 VAL A O 1
ATOM 811 N N . GLN A 1 105 ? -1.841 11.932 -6.273 1.00 89.06 105 GLN A N 1
ATOM 812 C CA . GLN A 1 105 ? -2.066 11.557 -7.666 1.00 89.06 105 GLN A CA 1
ATOM 813 C C . GLN A 1 105 ? -2.942 10.310 -7.696 1.00 89.06 105 GLN A C 1
ATOM 815 O O . GLN A 1 105 ? -2.593 9.304 -7.085 1.00 89.06 105 GLN A O 1
ATOM 820 N N . LYS A 1 106 ? -4.081 10.387 -8.386 1.00 92.19 106 LYS A N 1
ATOM 821 C CA . LYS A 1 106 ? -4.965 9.244 -8.632 1.00 92.19 106 LYS A CA 1
ATOM 822 C C . LYS A 1 106 ? -4.578 8.615 -9.968 1.00 92.19 106 LYS A C 1
ATOM 824 O O . LYS A 1 106 ? -4.525 9.314 -10.975 1.00 92.19 106 LYS A O 1
ATOM 829 N N . ILE A 1 107 ? -4.316 7.317 -9.967 1.00 90.69 107 ILE A N 1
ATOM 830 C CA . ILE A 1 107 ? -3.905 6.536 -11.130 1.00 90.69 107 ILE A CA 1
ATOM 831 C C . ILE A 1 107 ? -4.899 5.390 -11.293 1.00 90.69 107 ILE A C 1
ATOM 833 O O . ILE A 1 107 ? -5.185 4.668 -10.336 1.00 90.69 107 ILE A O 1
ATOM 837 N N . ARG A 1 108 ? -5.426 5.236 -12.509 1.00 92.06 108 ARG A N 1
ATOM 838 C CA . ARG A 1 108 ? -6.147 4.030 -12.916 1.00 92.06 108 ARG A CA 1
ATOM 839 C C . ARG A 1 108 ? -5.108 3.018 -13.406 1.00 92.06 108 ARG A C 1
ATOM 841 O O . ARG A 1 108 ? -4.406 3.347 -14.364 1.00 92.06 108 ARG A O 1
ATOM 848 N N . PRO A 1 109 ? -4.949 1.865 -12.736 1.00 92.12 109 PRO A N 1
ATOM 849 C CA . PRO A 1 109 ? -4.016 0.846 -13.181 1.00 92.12 109 PRO A CA 1
ATOM 850 C C . PRO A 1 109 ? -4.415 0.257 -14.533 1.00 92.12 109 PRO A C 1
ATOM 852 O O . PRO A 1 109 ? -5.588 0.295 -14.904 1.00 92.12 109 PRO A O 1
ATOM 855 N N . THR A 1 110 ? -3.433 -0.282 -15.249 1.00 89.31 110 THR A N 1
ATOM 856 C CA . THR A 1 110 ? -3.602 -0.899 -16.576 1.00 89.31 110 THR A CA 1
ATOM 857 C C . THR A 1 110 ? -3.179 -2.370 -16.587 1.00 89.31 110 THR A C 1
ATOM 859 O O . THR A 1 110 ? -2.756 -2.878 -17.626 1.00 89.31 110 THR A O 1
ATOM 862 N N . GLY A 1 111 ? -3.164 -3.018 -15.419 1.00 84.44 111 GLY A N 1
ATOM 863 C CA . GLY A 1 111 ? -2.836 -4.434 -15.290 1.00 84.44 111 GLY A CA 1
ATOM 864 C C . GLY A 1 111 ? -3.979 -5.348 -15.730 1.00 84.44 111 GLY A C 1
ATOM 865 O O . GLY A 1 111 ? -5.049 -4.873 -16.117 1.00 84.44 111 GLY A O 1
ATOM 866 N N . PRO A 1 112 ? -3.751 -6.669 -15.706 1.00 80.00 112 PRO A N 1
ATOM 867 C CA . PRO A 1 112 ? -4.716 -7.648 -16.190 1.00 80.00 112 PRO A CA 1
ATOM 868 C C . PRO A 1 112 ? -6.045 -7.579 -15.415 1.00 80.00 112 PRO A C 1
ATOM 870 O O . PRO A 1 112 ? -6.055 -7.225 -14.231 1.00 80.00 112 PRO A O 1
ATOM 873 N N . PRO A 1 113 ? -7.176 -7.925 -16.057 1.00 69.50 113 PRO A N 1
ATOM 874 C CA . PRO A 1 113 ? -8.440 -8.084 -15.350 1.00 69.50 113 PRO A CA 1
ATOM 875 C C . PRO A 1 113 ? -8.307 -9.193 -14.299 1.00 69.50 113 PRO A C 1
ATOM 877 O O . PRO A 1 113 ? -7.637 -10.202 -14.528 1.00 69.50 113 PRO A O 1
ATOM 880 N N . ILE A 1 114 ? -8.931 -8.990 -13.136 1.00 70.31 114 ILE A N 1
ATOM 881 C CA . ILE A 1 114 ? -8.983 -10.014 -12.085 1.00 70.31 114 ILE A CA 1
ATOM 882 C C . ILE A 1 114 ? -9.709 -11.238 -12.662 1.00 70.31 114 ILE A C 1
ATOM 884 O O . ILE A 1 114 ? -10.736 -11.042 -13.318 1.00 70.31 114 ILE A O 1
ATOM 888 N N . PRO A 1 115 ? -9.218 -12.473 -12.444 1.00 60.25 115 PRO A N 1
ATOM 889 C CA . PRO A 1 115 ? -9.959 -13.676 -12.795 1.00 60.25 115 PRO A CA 1
ATOM 890 C C . PRO A 1 115 ? -11.345 -13.625 -12.152 1.00 60.25 115 PRO A C 1
ATOM 892 O O . PRO A 1 115 ? -11.473 -13.566 -10.929 1.00 60.25 115 PRO A O 1
ATOM 895 N N . GLU A 1 116 ? -12.374 -13.580 -12.989 1.00 54.38 116 GLU A N 1
ATOM 896 C CA . GLU A 1 116 ? -13.763 -13.502 -12.560 1.00 54.38 116 GLU A CA 1
ATOM 897 C C . GLU A 1 116 ? -14.116 -14.774 -11.775 1.00 54.38 116 GLU A C 1
ATOM 899 O O . GLU A 1 116 ? -14.239 -15.859 -12.342 1.00 54.38 116 GLU A O 1
ATOM 904 N N . HIS A 1 117 ? -14.301 -14.650 -10.461 1.00 56.88 117 HIS A N 1
ATOM 905 C CA . HIS A 1 117 ? -15.355 -15.427 -9.827 1.00 56.88 117 HIS A CA 1
ATOM 906 C C . HIS A 1 117 ? -16.652 -14.688 -10.152 1.00 56.88 117 HIS A C 1
ATOM 908 O O . HIS A 1 117 ? -16.826 -13.542 -9.744 1.00 56.88 117 HIS A O 1
ATOM 914 N N . ASP A 1 118 ? -17.456 -15.334 -10.996 1.00 45.78 118 ASP A N 1
ATOM 915 C CA . ASP A 1 118 ? -18.752 -14.918 -11.534 1.00 45.78 118 ASP A CA 1
ATOM 916 C C . ASP A 1 118 ? -19.531 -13.988 -10.582 1.00 45.78 118 ASP A C 1
ATOM 918 O O . ASP A 1 118 ? -19.724 -14.339 -9.420 1.00 45.78 118 ASP A O 1
ATOM 922 N N . GLU A 1 119 ? -19.906 -12.794 -11.066 1.00 44.44 119 GLU A N 1
ATOM 923 C CA . GLU A 1 119 ? -21.254 -12.194 -10.978 1.00 44.44 119 GLU A CA 1
ATOM 924 C C . GLU A 1 119 ? -21.229 -10.677 -11.309 1.00 44.44 119 GLU A C 1
ATOM 926 O O . GLU A 1 119 ? -20.882 -9.809 -10.510 1.00 44.44 119 GLU A O 1
ATOM 931 N N . THR A 1 120 ? -21.704 -10.373 -12.521 1.00 40.41 120 THR A N 1
ATOM 932 C CA . THR A 1 120 ? -22.476 -9.184 -12.946 1.00 40.41 120 THR A CA 1
ATOM 933 C C . THR A 1 120 ? -21.934 -7.751 -12.757 1.00 40.41 120 THR A C 1
ATOM 935 O O . THR A 1 120 ? -22.015 -7.118 -11.711 1.00 40.41 120 THR A O 1
ATOM 938 N N . SER A 1 121 ? -21.557 -7.186 -13.911 1.00 46.03 121 SER A N 1
ATOM 939 C CA . SER A 1 121 ? -21.577 -5.772 -14.322 1.00 46.03 121 SER A CA 1
ATOM 940 C C . SER A 1 121 ? -22.462 -4.819 -13.502 1.00 46.03 121 SER A C 1
ATOM 942 O O . SER A 1 121 ? -23.688 -4.930 -13.492 1.00 46.03 121 SER A O 1
ATOM 944 N N . THR A 1 122 ? -21.863 -3.751 -12.970 1.00 38.12 122 THR A N 1
ATOM 945 C CA . THR A 1 122 ? -22.530 -2.442 -12.893 1.00 38.12 122 THR A CA 1
ATOM 946 C C . THR A 1 122 ? -21.493 -1.320 -13.016 1.00 38.12 122 THR A C 1
ATOM 948 O O . THR A 1 122 ? -20.592 -1.187 -12.191 1.00 38.12 122 THR A O 1
ATOM 951 N N . GLN A 1 123 ? -21.609 -0.502 -14.069 1.00 44.78 123 GLN A N 1
ATOM 952 C CA . GLN A 1 123 ? -20.879 0.765 -14.210 1.00 44.78 123 GLN A CA 1
ATOM 953 C C . GLN A 1 123 ? -21.086 1.657 -12.971 1.00 44.78 123 GLN A C 1
ATOM 955 O O . GLN A 1 123 ? -22.242 1.913 -12.623 1.00 44.78 123 GLN A O 1
ATOM 960 N N . PRO A 1 124 ? -20.040 2.264 -12.380 1.00 44.53 124 PRO A N 1
ATOM 961 C CA . PRO A 1 124 ? -20.237 3.362 -11.453 1.00 44.53 124 PRO A CA 1
ATOM 962 C C . PRO A 1 124 ? -20.250 4.690 -12.207 1.00 44.53 124 PRO A C 1
ATOM 964 O O . PRO A 1 124 ? -19.284 5.108 -12.849 1.00 44.53 124 PRO A O 1
ATOM 967 N N . GLN A 1 125 ? -21.392 5.350 -12.079 1.00 38.75 125 GLN A N 1
ATOM 968 C CA . GLN A 1 125 ? -21.646 6.729 -12.448 1.00 38.75 125 GLN A CA 1
ATOM 969 C C . GLN A 1 125 ? -20.678 7.649 -11.688 1.00 38.75 125 GLN A C 1
ATOM 971 O O . GLN A 1 125 ? -20.371 7.437 -10.514 1.00 38.75 125 GLN A O 1
ATOM 976 N N . ASN A 1 126 ? -20.176 8.664 -12.386 1.00 33.38 126 ASN A N 1
ATOM 977 C CA . ASN A 1 126 ? -19.200 9.626 -11.895 1.00 33.38 126 ASN A CA 1
ATOM 978 C C . ASN A 1 126 ? -19.837 10.510 -10.803 1.00 33.38 126 ASN A C 1
ATOM 980 O O . ASN A 1 126 ? -20.449 11.529 -11.113 1.00 33.38 126 ASN A O 1
ATOM 984 N N . ILE A 1 127 ? -19.736 10.112 -9.532 1.00 39.06 127 ILE A N 1
ATOM 985 C CA . ILE A 1 127 ? -20.091 10.980 -8.404 1.00 39.06 127 ILE A CA 1
ATOM 986 C C . ILE A 1 127 ? -18.821 11.711 -7.970 1.00 39.06 127 ILE A C 1
ATOM 988 O O . ILE A 1 127 ? -17.949 11.163 -7.294 1.00 39.06 127 ILE A O 1
ATOM 992 N N . GLU A 1 128 ? -18.721 12.968 -8.388 1.00 37.25 128 GLU A N 1
ATOM 993 C CA . GLU A 1 128 ? -17.751 13.925 -7.875 1.00 37.25 128 GLU A CA 1
ATOM 994 C C . GLU A 1 128 ? -18.095 14.245 -6.414 1.00 37.25 128 GLU A C 1
ATOM 996 O O . GLU A 1 128 ? -18.978 15.047 -6.118 1.00 37.25 128 GLU A O 1
ATOM 1001 N N . VAL A 1 129 ? -17.413 13.587 -5.475 1.00 38.19 129 VAL A N 1
ATOM 1002 C CA . VAL A 1 129 ? -17.456 13.977 -4.063 1.00 38.19 129 VAL A CA 1
ATOM 1003 C C . VAL A 1 129 ? -16.329 14.975 -3.815 1.00 38.19 129 VAL A C 1
ATOM 1005 O O . VAL A 1 129 ? -15.161 14.608 -3.677 1.00 38.19 129 VAL A O 1
ATOM 1008 N N . THR A 1 130 ? -16.682 16.257 -3.754 1.00 36.00 130 THR A N 1
ATOM 1009 C CA . THR A 1 130 ? -15.803 17.332 -3.275 1.00 36.00 130 THR A CA 1
ATOM 1010 C C . THR A 1 130 ? -15.333 17.049 -1.837 1.00 36.00 130 THR A C 1
ATOM 1012 O O . THR A 1 130 ? -16.181 16.851 -0.960 1.00 36.00 130 THR A O 1
ATOM 1015 N N . PRO A 1 131 ? -14.017 17.061 -1.532 1.00 47.84 131 PRO A N 1
ATOM 1016 C CA . PRO A 1 131 ? -13.529 16.860 -0.170 1.00 47.84 131 PRO A CA 1
ATOM 1017 C C . PRO A 1 131 ? -13.892 18.062 0.709 1.00 47.84 131 PRO A C 1
ATOM 1019 O O . PRO A 1 131 ? -13.481 19.189 0.447 1.00 47.84 131 PRO A O 1
ATOM 1022 N N . THR A 1 132 ? -14.642 17.823 1.783 1.00 49.19 132 THR A N 1
ATOM 1023 C CA . THR A 1 132 ? -15.213 18.868 2.648 1.00 49.19 132 THR A CA 1
ATOM 1024 C C . THR A 1 132 ? -14.265 19.436 3.705 1.00 49.19 132 THR A C 1
ATOM 1026 O O . THR A 1 132 ? -14.720 20.214 4.539 1.00 49.19 132 THR A O 1
ATOM 1029 N N . ARG A 1 133 ? -12.964 19.106 3.726 1.00 58.12 133 ARG A N 1
ATOM 1030 C CA . ARG A 1 133 ? -12.019 19.721 4.683 1.00 58.12 133 ARG A CA 1
ATOM 1031 C C . ARG A 1 133 ? -10.644 19.966 4.079 1.00 58.12 133 ARG A C 1
ATOM 1033 O O . ARG A 1 133 ? -10.089 19.121 3.380 1.00 58.12 133 ARG A O 1
ATOM 1040 N N . SER A 1 134 ? -10.110 21.148 4.374 1.00 64.94 134 SER A N 1
ATOM 1041 C CA . SER A 1 134 ? -8.814 21.610 3.895 1.00 64.94 134 SER A CA 1
ATOM 1042 C C . SER A 1 134 ? -7.696 20.793 4.538 1.00 64.94 134 SER A C 1
ATOM 1044 O O . SER A 1 134 ? -7.687 20.565 5.746 1.00 64.94 134 SER A O 1
ATOM 1046 N N . LEU A 1 135 ? -6.700 20.394 3.741 1.00 58.91 135 LEU A N 1
ATOM 1047 C CA . LEU A 1 135 ? -5.494 19.695 4.211 1.00 58.91 135 LEU A CA 1
ATOM 1048 C C . LEU A 1 135 ? -4.778 20.439 5.349 1.00 58.91 135 LEU A C 1
ATOM 1050 O O . LEU A 1 135 ? -4.121 19.810 6.176 1.00 58.91 135 LEU A O 1
ATOM 1054 N N . LYS A 1 136 ? -4.936 21.766 5.414 1.00 55.31 136 LYS A N 1
ATOM 1055 C CA . LYS A 1 136 ? -4.398 22.598 6.494 1.00 55.31 136 LYS A CA 1
ATOM 1056 C C . LYS A 1 136 ? -4.959 22.169 7.850 1.00 55.31 136 LYS A C 1
ATOM 1058 O O . LYS A 1 136 ? -4.186 21.997 8.780 1.00 55.31 136 LYS A O 1
ATOM 1063 N N . ASP A 1 137 ? -6.251 21.868 7.926 1.00 61.50 137 ASP A N 1
ATOM 1064 C CA . ASP A 1 137 ? -6.920 21.501 9.178 1.00 61.50 137 ASP A CA 1
ATOM 1065 C C . ASP A 1 137 ? -6.458 20.130 9.681 1.00 61.50 137 ASP A C 1
ATOM 1067 O O . ASP A 1 137 ? -6.273 19.922 10.880 1.00 61.50 137 ASP A O 1
ATOM 1071 N N . ILE A 1 138 ? -6.209 19.197 8.756 1.00 64.31 138 ILE A N 1
ATOM 1072 C CA . ILE A 1 138 ? -5.692 17.862 9.080 1.00 64.31 138 ILE A CA 1
ATOM 1073 C C . ILE A 1 138 ? -4.256 17.966 9.604 1.00 64.31 138 ILE A C 1
ATOM 1075 O O . ILE A 1 138 ? -3.925 17.356 10.620 1.00 64.31 138 ILE A O 1
ATOM 1079 N N . VAL A 1 139 ? -3.407 18.766 8.952 1.00 69.12 139 VAL A N 1
ATOM 1080 C CA . VAL A 1 139 ? -2.016 18.975 9.379 1.00 69.12 139 VAL A CA 1
ATOM 1081 C C . VAL A 1 139 ? -1.955 19.701 10.725 1.00 69.12 139 VAL A C 1
ATOM 1083 O O . VAL A 1 139 ? -1.201 19.285 11.603 1.00 69.12 139 VAL A O 1
ATOM 1086 N N . THR A 1 140 ? -2.785 20.723 10.934 1.00 62.09 140 THR A N 1
ATOM 1087 C CA . THR A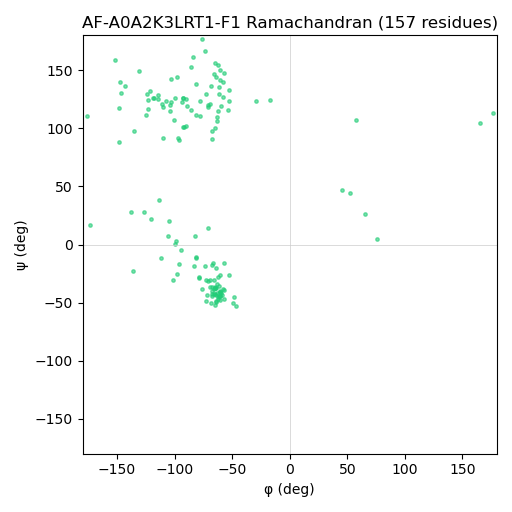 1 140 ? -2.861 21.448 12.208 1.00 62.09 140 THR A CA 1
ATOM 1088 C C . THR A 1 140 ? -3.370 20.556 13.344 1.00 62.09 140 THR A C 1
ATOM 1090 O O . THR A 1 140 ? -2.844 20.623 14.453 1.00 62.09 140 THR A O 1
ATOM 1093 N N . LEU A 1 141 ? -4.319 19.651 13.080 1.00 61.38 141 LEU A N 1
ATOM 1094 C CA . LEU A 1 141 ? -4.738 18.642 14.058 1.00 61.38 141 LEU A CA 1
ATOM 1095 C C . LEU A 1 141 ? -3.582 17.719 14.461 1.00 61.38 141 LEU A C 1
ATOM 1097 O O . LEU A 1 141 ? -3.391 17.475 15.649 1.00 61.38 141 LEU A O 1
ATOM 1101 N N . LEU A 1 142 ? -2.784 17.239 13.505 1.00 59.88 142 LEU A N 1
ATOM 1102 C CA . LEU A 1 142 ? -1.633 16.377 13.801 1.00 59.88 142 LEU A CA 1
ATOM 1103 C C . LEU A 1 142 ? -0.540 17.111 14.591 1.00 59.88 142 LEU A C 1
ATOM 1105 O O . LEU A 1 142 ? 0.044 16.542 15.511 1.00 59.88 142 LEU A O 1
ATOM 1109 N N . GLN A 1 143 ? -0.302 18.384 14.278 1.00 59.78 143 GLN A N 1
ATOM 1110 C CA . GLN A 1 143 ? 0.654 19.221 15.006 1.00 59.78 143 GLN A CA 1
ATOM 1111 C C . GLN A 1 143 ? 0.197 19.508 16.444 1.00 59.78 143 GLN A C 1
ATOM 1113 O O . GLN A 1 143 ? 1.021 19.509 17.357 1.00 59.78 143 GLN A O 1
ATOM 1118 N N . ASN A 1 144 ? -1.108 19.684 16.670 1.00 55.53 144 ASN A N 1
ATOM 1119 C CA . ASN A 1 144 ? -1.655 19.930 18.005 1.00 55.53 144 ASN A CA 1
ATOM 1120 C C . ASN A 1 144 ? -1.646 18.680 18.899 1.00 55.53 144 ASN A C 1
ATOM 1122 O O . ASN A 1 144 ? -1.457 18.809 20.106 1.00 55.53 144 ASN A O 1
ATOM 1126 N N . VAL A 1 145 ? -1.781 17.475 18.331 1.00 59.56 145 VAL A N 1
ATOM 1127 C CA . VAL A 1 145 ? -1.706 16.213 19.095 1.00 59.56 145 VAL A CA 1
ATOM 1128 C C . VAL A 1 145 ? -0.310 15.997 19.693 1.00 59.56 145 VAL A C 1
ATOM 1130 O O . VAL A 1 145 ? -0.203 15.584 20.845 1.00 59.56 145 VAL A O 1
ATOM 1133 N N . ASN A 1 146 ? 0.760 16.366 18.981 1.00 50.09 146 ASN A N 1
ATOM 1134 C CA . ASN A 1 146 ? 2.124 16.294 19.524 1.00 50.09 146 ASN A CA 1
ATOM 1135 C C . ASN A 1 146 ? 2.380 17.282 20.673 1.00 50.09 146 ASN A C 1
ATOM 1137 O O . ASN A 1 146 ? 3.322 17.096 21.437 1.00 50.09 146 ASN A O 1
ATOM 1141 N N . LYS A 1 147 ? 1.545 18.315 20.826 1.00 52.12 147 LYS A N 1
ATOM 1142 C CA . LYS A 1 147 ? 1.688 19.313 21.893 1.00 52.12 147 LYS A CA 1
ATOM 1143 C C . LYS A 1 147 ? 1.108 18.851 23.239 1.00 52.12 147 LYS A C 1
ATOM 1145 O O . LYS A 1 147 ? 1.370 19.493 24.248 1.00 52.12 147 LYS A O 1
ATOM 1150 N N . PHE A 1 148 ? 0.354 17.747 23.265 1.00 45.09 148 PHE A N 1
ATOM 1151 C CA . PHE A 1 148 ? -0.330 17.236 24.463 1.00 45.09 148 PHE A CA 1
ATOM 1152 C C . PHE A 1 148 ? 0.392 16.081 25.184 1.00 45.09 148 PHE A C 1
ATOM 1154 O O . PHE A 1 148 ? -0.100 15.620 26.208 1.00 45.09 148 PHE A O 1
ATOM 1161 N N . LEU A 1 149 ? 1.558 15.626 24.704 1.00 47.31 149 LEU A N 1
ATOM 1162 C CA . LEU A 1 149 ? 2.338 14.534 25.323 1.00 47.31 149 LEU A CA 1
ATOM 1163 C C . LEU A 1 149 ? 3.598 14.997 26.087 1.00 47.31 149 LEU A C 1
ATOM 1165 O O . LEU A 1 149 ? 4.496 14.202 26.340 1.00 47.31 149 LEU A O 1
ATOM 1169 N N . GLY A 1 150 ? 3.674 16.272 26.478 1.00 44.78 150 GLY A N 1
ATOM 1170 C CA . GLY A 1 150 ? 4.847 16.866 27.140 1.00 44.78 150 GLY A CA 1
ATOM 1171 C C . GLY A 1 150 ? 4.643 17.298 28.596 1.00 44.78 150 GLY A C 1
ATOM 1172 O O . GLY A 1 150 ? 5.142 18.357 28.969 1.00 44.78 150 GLY A O 1
ATOM 1173 N N . HIS A 1 151 ? 3.897 16.547 29.410 1.00 38.69 151 HIS A N 1
ATOM 1174 C CA . HIS A 1 151 ? 3.843 16.772 30.862 1.00 38.69 151 HIS A CA 1
ATOM 1175 C C . HIS A 1 151 ? 3.946 15.442 31.612 1.00 38.69 151 HIS A C 1
ATOM 1177 O O . HIS A 1 151 ? 2.967 14.715 31.763 1.00 38.69 151 HIS A O 1
ATOM 1183 N N . THR A 1 152 ? 5.157 15.122 32.059 1.00 43.28 152 THR A N 1
ATOM 1184 C CA . THR A 1 152 ? 5.394 14.210 33.179 1.00 43.28 152 THR A CA 1
ATOM 1185 C C . THR A 1 152 ? 5.128 14.989 34.469 1.00 43.28 152 THR A C 1
ATOM 1187 O O . THR A 1 152 ? 5.741 16.042 34.643 1.00 43.28 152 THR A O 1
ATOM 1190 N N . PRO A 1 153 ? 4.223 14.554 35.360 1.00 42.06 153 PRO A N 1
ATOM 1191 C CA . PRO A 1 153 ? 4.164 15.117 36.700 1.00 42.06 153 PRO A CA 1
ATOM 1192 C C . PRO A 1 153 ? 5.397 14.651 37.481 1.00 42.06 153 PRO A C 1
ATOM 1194 O O . PRO A 1 153 ? 5.597 13.448 37.668 1.00 42.06 153 PRO A O 1
ATOM 1197 N N . ASP A 1 154 ? 6.221 15.612 37.901 1.00 38.81 154 ASP A N 1
ATOM 1198 C CA . ASP A 1 154 ? 7.266 15.406 38.901 1.00 38.81 154 ASP A CA 1
ATOM 1199 C C . ASP A 1 154 ? 6.630 14.772 40.142 1.00 38.81 154 ASP A C 1
ATOM 1201 O O . ASP A 1 154 ? 5.639 15.265 40.686 1.00 38.81 154 ASP A O 1
ATOM 1205 N N . SER A 1 155 ? 7.161 13.619 40.530 1.00 52.47 155 SER A N 1
ATOM 1206 C CA . SER A 1 155 ? 6.777 12.910 41.743 1.00 52.47 155 SER A CA 1
ATOM 1207 C C . SER A 1 155 ? 7.781 13.270 42.825 1.00 52.47 155 SER A C 1
ATOM 1209 O O . SER A 1 155 ? 8.789 12.591 42.931 1.00 52.47 155 SER A O 1
ATOM 1211 N N . ASP A 1 156 ? 7.498 14.315 43.598 1.00 49.97 156 ASP A N 1
ATOM 1212 C CA .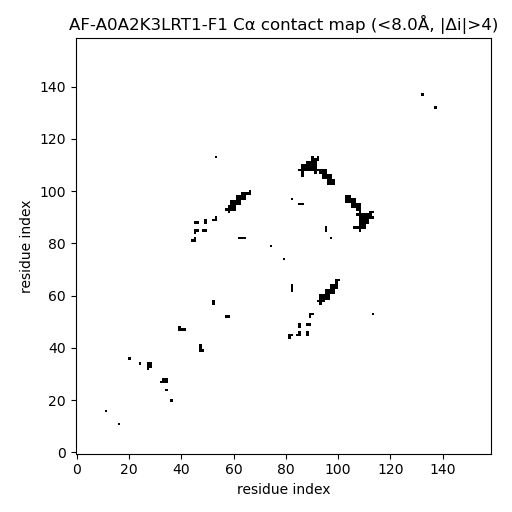 ASP A 1 156 ? 8.169 14.613 44.866 1.00 49.97 156 ASP A CA 1
ATOM 1213 C C . ASP A 1 156 ? 7.167 15.304 45.804 1.00 49.97 156 ASP A C 1
ATOM 1215 O O . ASP A 1 156 ? 7.011 16.520 45.775 1.00 49.97 156 ASP A O 1
ATOM 1219 N N . ASP A 1 157 ? 6.420 14.503 46.567 1.00 49.06 157 ASP A N 1
ATOM 1220 C CA . ASP A 1 157 ? 6.027 14.784 47.958 1.00 49.06 157 ASP A CA 1
ATOM 1221 C C . ASP A 1 157 ? 5.105 13.660 48.459 1.00 49.06 157 ASP A C 1
ATOM 1223 O O . ASP A 1 157 ? 3.987 13.504 47.971 1.00 49.06 157 ASP A O 1
ATOM 1227 N N . ILE A 1 158 ? 5.577 12.871 49.431 1.00 43.19 158 ILE A N 1
ATOM 1228 C CA . ILE A 1 158 ? 4.837 12.471 50.642 1.00 43.19 158 ILE A CA 1
ATOM 1229 C C . ILE A 1 158 ? 5.772 11.648 51.550 1.00 43.19 158 ILE A C 1
ATOM 1231 O O . ILE A 1 158 ? 6.097 10.500 51.259 1.00 43.19 158 ILE A O 1
ATOM 1235 N N . SER A 1 159 ? 6.094 12.311 52.668 1.00 43.44 159 SER A N 1
ATOM 1236 C CA . SER A 1 159 ? 6.498 11.867 54.013 1.00 43.44 159 SER A CA 1
ATOM 1237 C C . SER A 1 159 ? 7.812 11.130 54.268 1.00 43.44 159 SER A C 1
ATOM 1239 O O . SER A 1 159 ? 8.076 10.061 53.686 1.00 43.44 159 SER A O 1
#

Nearest PDB structures (foldseek):
  2pfs-assembly1_A-2  TM=6.393E-01  e=4.685E+00  Nitrosomonas europaea ATCC 19718
  6exr-assembly1_C  TM=3.314E-01  e=6.524E+00  Pyrococcus horikoshii OT3
  2bz0-assembly1_A  TM=2.817E-01  e=7.448E+00  Escherichia coli
  7zm7-assembly1_F  TM=1.188E-01  e=5.006E+00  Thermochaetoides thermophila DSM 1495

pLDDT: mean 73.52, std 21.35, range [33.38, 97.44]

Secondary structure (DSSP, 8-state):
------SSPPPPPHHHHHHHHHHHHHHHHHTT----------S-HHHHHHHHHHHTT--EEEEEPP--STTHHHHTTT-S-HHHHHHHHSBTT-EEEEEETTEEEEE---BPPPP--S----PPP-------S-HHHHHHHHHHHGGGS--PPP-----

Foldseek 3Di:
DDPDDDPDDDPDDPVRQCVVCVVVVVVCVVVVHDDDDDDDDDPDLLVSVQVVCLVVVPAEAEDEDDDDPVCCVVPVVPPPDSQPSNLAAHAQSHWYWYDYPNDIDIGRRNHDHRPDPDDDDDDDDDDPDDDPDDPVVVVVVVVVVVVPPPDDPDDDDDD

Sequence (159 aa):
DHEDVPKHGRPPTQEELHQFFLPFRGFCARKGIEAKELVLHDIDVPSALTDYVVDNSINNVVVGGCASPWSAFIRRFKEVNVASSLAKSLPESCTLHVISKGKVQKIRPTGPPIPEHDETSTQPQNIEVTPTRSLKDIVTLLQNVNKFLGHTPDSDDIS